Protein 3CI9 (pdb70)

Secondary structure (DSSP, 8-state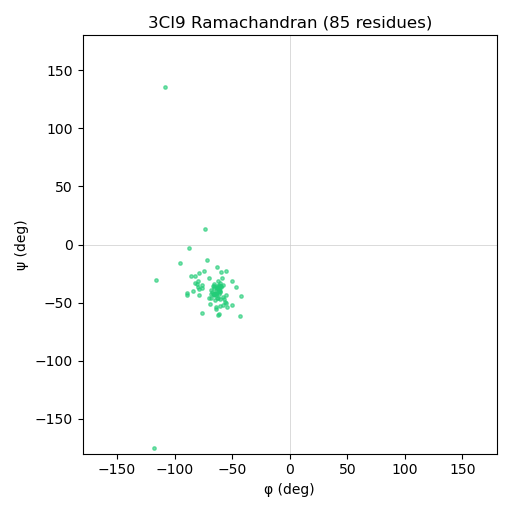):
---HHHHHHHHHHHHHHHHHHHHHHHHHHHHHHHHHHHHHHTT-/-HHHHHHHHHHHHHHHHHHHHHHHHHHHHHHHHHHHHHHHHHHH-

GO terms:
  GO:0019896 axonal transport of mitochondrion (P, IMP)
  GO:0005634 nucleus (C, TAS)
  GO:0003714 transcription corepressor activity (F, TAS)
  GO:0000122 negative regulation of transcription by RNA polymerase II (P, TAS)
  GO:0005654 nucleoplasm (C, TAS)
  GO:0042802 identical protein binding (F, IPI)
  GO:0005515 protein binding (F, IPI)
  GO:0016607 nuclear speck (C, IDA)

Structure (mmCIF, N/CA/C/O backbone):
data_3CI9
#
_entry.id   3CI9
#
_cell.length_a   35.226
_cell.length_b   35.226
_cell.length_c   233.266
_cell.angle_alpha   90.000
_cell.angle_beta   90.000
_cell.angle_gamma   120.000
#
_symmetry.space_group_name_H-M   'H 3'
#
loop_
_entity.id
_entity.type
_entity.pdbx_description
1 polymer 'Heat shock factor-binding protein 1'
2 water water
#
loop_
_atom_site.group_PDB
_atom_site.id
_atom_site.type_symbol
_atom_site.label_atom_id
_atom_site.label_alt_id
_atom_site.label_comp_id
_atom_site.label_asym_id
_atom_site.label_entity_id
_atom_site.label_seq_id
_atom_site.pdbx_PDB_ins_code
_atom_site.Cartn_x
_atom_site.Cartn_y
_atom_site.Cartn_z
_atom_site.occupancy
_atom_site.B_iso_or_equiv
_atom_site.auth_seq_id
_atom_site.auth_comp_id
_atom_site.auth_asym_id
_atom_site.auth_atom_id
_atom_site.pdbx_PDB_model_num
ATOM 1 N N . PRO A 1 1 ? -2.530 -10.242 -45.699 1.00 58.62 6 PRO A N 1
ATOM 2 C CA . PRO A 1 1 ? -2.068 -11.607 -45.431 1.00 59.02 6 PRO A CA 1
ATOM 3 C C . PRO A 1 1 ? -2.986 -12.335 -44.456 1.00 58.98 6 PRO A C 1
ATOM 4 O O . PRO A 1 1 ? -2.591 -13.345 -43.873 1.00 58.54 6 PRO A O 1
ATOM 8 N N . LYS A 1 2 ? -4.201 -11.823 -44.285 1.00 59.78 7 LYS A N 1
ATOM 9 C CA . LYS A 1 2 ? -5.048 -12.217 -43.165 1.00 59.16 7 LYS A CA 1
ATOM 10 C C . LYS A 1 2 ? -6.212 -13.084 -43.633 1.00 58.75 7 LYS A C 1
ATOM 11 O O . LYS A 1 2 ? -6.854 -12.787 -44.640 1.00 58.36 7 LYS A O 1
ATOM 17 N N . THR A 1 3 ? -6.478 -14.157 -42.895 1.00 58.63 8 THR A N 1
ATOM 18 C CA . THR A 1 3 ? -7.574 -15.055 -43.220 1.00 58.19 8 THR A CA 1
ATOM 19 C C . THR A 1 3 ? -8.557 -15.041 -42.059 1.00 58.25 8 THR A C 1
ATOM 20 O O . THR A 1 3 ? -8.394 -14.281 -41.099 1.00 56.21 8 THR A O 1
ATOM 24 N N . VAL A 1 4 ? -9.577 -15.883 -42.150 1.00 59.26 9 VAL A N 1
ATOM 25 C CA . VAL A 1 4 ? -10.582 -15.950 -41.109 1.00 60.87 9 VAL A CA 1
ATOM 26 C C . VAL A 1 4 ? -9.918 -16.222 -39.770 1.00 62.51 9 VAL A C 1
ATOM 27 O O . VAL A 1 4 ? -10.269 -15.604 -38.761 1.00 63.36 9 VAL A O 1
ATOM 31 N N . GLN A 1 5 ? -8.958 -17.146 -39.761 1.00 62.99 10 GLN A N 1
ATOM 32 C CA . GLN A 1 5 ? -8.246 -17.475 -38.533 1.00 62.50 10 GLN A CA 1
ATOM 33 C C . GLN A 1 5 ? -7.931 -16.163 -37.835 1.00 62.28 10 GLN A C 1
ATOM 34 O O . GLN A 1 5 ? -8.408 -15.910 -36.723 1.00 63.59 10 GLN A O 1
ATOM 40 N N . ASP A 1 6 ? -7.154 -15.318 -38.506 1.00 60.70 11 ASP A N 1
ATOM 41 C CA . ASP A 1 6 ? -6.792 -14.023 -37.945 1.00 58.95 11 ASP A CA 1
ATOM 42 C C . ASP A 1 6 ? -7.973 -13.350 -37.263 1.00 56.67 11 ASP A C 1
ATOM 43 O O . ASP A 1 6 ? -7.839 -12.815 -36.166 1.00 55.93 11 ASP A O 1
ATOM 48 N N . LEU A 1 7 ? -9.130 -13.389 -37.911 1.00 54.49 12 LEU A N 1
ATOM 49 C CA . LEU A 1 7 ? -10.315 -12.764 -37.354 1.00 52.79 12 LEU A CA 1
ATOM 50 C C . LEU A 1 7 ? -10.713 -13.380 -36.033 1.00 52.19 12 LEU A C 1
ATOM 51 O O . LEU A 1 7 ? -11.147 -12.679 -35.120 1.00 52.80 12 LEU A O 1
ATOM 56 N N . THR A 1 8 ? -10.560 -14.692 -35.925 1.00 51.28 13 THR A N 1
ATOM 57 C CA . THR A 1 8 ? -10.953 -15.371 -34.706 1.00 50.90 13 THR A CA 1
ATOM 58 C C . THR A 1 8 ? -9.901 -15.454 -33.611 1.00 49.74 13 THR A C 1
ATOM 59 O O . THR A 1 8 ? -10.176 -15.971 -32.532 1.00 50.33 13 THR A O 1
ATOM 63 N N . SER A 1 9 ? -8.706 -14.946 -33.893 1.00 48.49 14 SER A N 1
ATOM 64 C CA . SER A 1 9 ? -7.693 -14.753 -32.862 1.00 47.11 14 SER A CA 1
ATOM 65 C C . SER A 1 9 ? -7.729 -13.331 -32.313 1.00 46.49 14 SER A C 1
ATOM 66 O O . SER A 1 9 ? -7.172 -13.051 -31.251 1.00 46.08 14 SER A O 1
ATOM 69 N N . VAL A 1 10 ? -8.387 -12.437 -33.043 1.00 44.99 15 VAL A N 1
ATOM 70 C CA . VAL A 1 10 ? -8.738 -11.124 -32.513 1.00 43.64 15 VAL A CA 1
ATOM 71 C C . VAL A 1 10 ? -9.929 -11.212 -31.566 1.00 43.23 15 VAL A C 1
ATOM 72 O O . VAL A 1 10 ? -9.981 -10.516 -30.552 1.00 42.50 15 VAL A O 1
ATOM 76 N N . VAL A 1 11 ? -10.885 -12.072 -31.903 1.00 42.58 16 VAL A N 1
ATOM 77 C CA . VAL A 1 11 ? -12.134 -12.157 -31.161 1.00 41.96 16 VAL A CA 1
ATOM 78 C C . VAL A 1 11 ? -11.877 -12.955 -29.900 1.00 43.33 1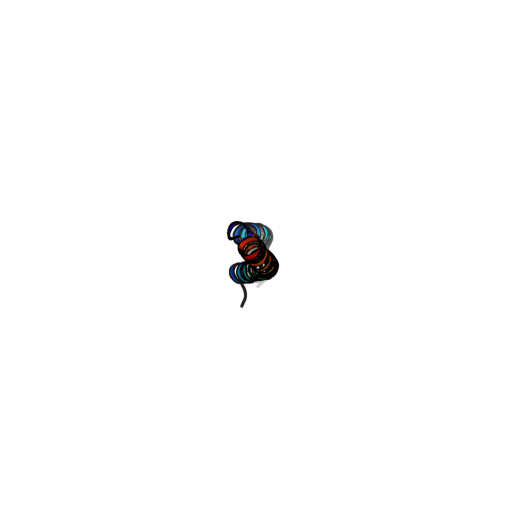6 VAL A C 1
ATOM 79 O O . VAL A 1 11 ? -12.578 -12.809 -28.899 1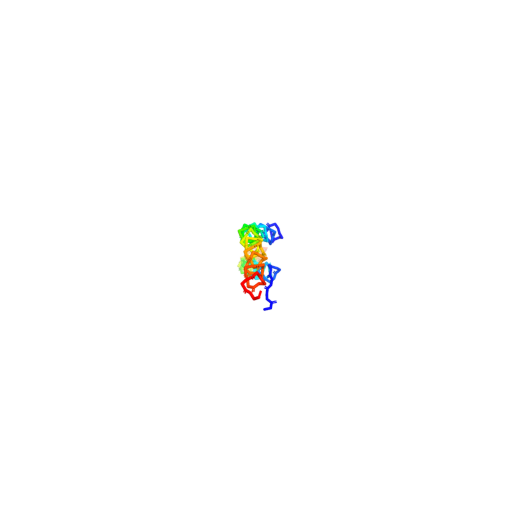.00 43.92 16 VAL A O 1
ATOM 83 N N . GLN A 1 12 ? -10.853 -13.798 -29.964 1.00 44.20 17 GLN A N 1
ATOM 84 C CA . GLN A 1 12 ? -10.472 -14.646 -28.844 1.00 45.30 17 GLN A CA 1
ATOM 85 C C . GLN A 1 12 ? -9.636 -13.854 -27.840 1.00 44.45 17 GLN A C 1
ATOM 86 O O . GLN A 1 12 ? -9.703 -14.083 -26.634 1.00 45.00 17 GLN A O 1
ATOM 92 N N . THR A 1 13 ? -8.843 -12.925 -28.357 1.00 42.99 18 THR A N 1
ATOM 93 C CA . THR A 1 13 ? -8.009 -12.074 -27.532 1.00 40.92 18 THR A CA 1
ATOM 94 C C . THR A 1 13 ? -8.936 -11.124 -26.799 1.00 40.71 18 THR A C 1
ATOM 95 O O . THR A 1 13 ? -8.816 -10.923 -25.591 1.00 40.86 18 THR A O 1
ATOM 99 N N . LEU A 1 14 ? -9.870 -10.549 -27.546 1.00 39.47 19 LEU A N 1
ATOM 100 C CA . LEU A 1 14 ? -10.824 -9.614 -26.978 1.00 39.74 19 LEU A CA 1
ATOM 101 C C . LEU A 1 14 ? -11.542 -10.229 -25.797 1.00 39.72 19 LEU A C 1
ATOM 102 O O . LEU A 1 14 ? -11.559 -9.653 -24.713 1.00 41.33 19 LEU A O 1
ATOM 107 N N . LEU A 1 15 ? -12.128 -11.403 -26.007 1.00 39.42 20 LEU A N 1
ATOM 108 C CA . LEU A 1 15 ? -12.865 -12.083 -24.954 1.00 39.54 20 LEU A CA 1
ATOM 109 C C . LEU A 1 15 ? -11.976 -12.471 -23.776 1.00 39.18 20 LEU A C 1
ATOM 110 O O . LEU A 1 15 ? -12.412 -12.417 -22.627 1.00 38.41 20 LEU A O 1
ATOM 115 N N . GLN A 1 16 ? -10.732 -12.851 -24.059 1.00 39.62 21 GLN A N 1
ATOM 116 C CA . GLN A 1 16 ? -9.779 -13.211 -23.011 1.00 39.11 21 GLN A CA 1
ATOM 117 C C . GLN A 1 16 ? -9.551 -11.996 -22.119 1.00 38.95 21 GLN A C 1
ATOM 118 O O . GLN A 1 16 ? -9.808 -12.038 -20.916 1.00 38.76 21 GLN A O 1
ATOM 124 N N . GLN A 1 17 ? -9.070 -10.912 -22.727 1.00 38.40 22 GLN A N 1
ATOM 125 C CA . GLN A 1 17 ? -8.780 -9.682 -22.001 1.00 37.02 22 GLN A CA 1
ATOM 126 C C . GLN A 1 17 ? -9.985 -9.188 -21.232 1.00 36.77 22 GLN A C 1
ATOM 127 O O . GLN A 1 17 ? -9.845 -8.450 -20.269 1.00 36.97 22 GLN A O 1
ATOM 133 N N . MET A 1 18 ? -11.171 -9.603 -21.665 1.00 38.34 23 MET A N 1
ATOM 134 C CA . MET A 1 18 ? -12.411 -9.200 -21.013 1.00 38.71 23 MET A CA 1
ATOM 135 C C . MET A 1 18 ? -12.740 -10.116 -19.839 1.00 36.89 23 MET A C 1
ATOM 136 O O . MET A 1 18 ? -13.413 -9.709 -18.892 1.00 34.96 23 MET A O 1
ATOM 141 N N . GLN A 1 19 ? -12.262 -11.355 -19.907 1.00 37.71 24 GLN A N 1
ATOM 142 C CA . GLN A 1 19 ? -12.409 -12.289 -18.799 1.00 38.92 24 GLN A CA 1
ATOM 143 C C . GLN A 1 19 ? -11.345 -11.916 -17.763 1.00 37.77 24 GLN A C 1
ATOM 144 O O . GLN A 1 19 ? -11.593 -11.965 -16.556 1.00 38.21 24 GLN A O 1
ATOM 150 N N . ASP A 1 20 ? -10.164 -11.540 -18.260 1.00 36.15 25 ASP A N 1
ATOM 151 C CA . ASP A 1 20 ? -9.046 -11.126 -17.414 1.00 35.12 25 ASP A CA 1
ATOM 152 C C . ASP A 1 20 ? -9.463 -9.940 -16.541 1.00 33.06 25 ASP A C 1
ATOM 153 O O . ASP A 1 20 ? -9.177 -9.903 -15.344 1.00 32.56 25 ASP A O 1
ATOM 158 N N . LYS A 1 21 ? -10.139 -8.976 -17.156 1.00 31.01 26 LYS A N 1
ATOM 159 C CA . LYS A 1 21 ? -10.612 -7.787 -16.467 1.00 31.08 26 LYS A CA 1
ATOM 160 C C . LYS A 1 21 ? -11.600 -8.098 -15.348 1.00 33.30 26 LYS A C 1
ATOM 161 O O . LYS A 1 21 ? -11.556 -7.466 -14.292 1.00 33.96 26 LYS A O 1
ATOM 167 N N . PHE A 1 22 ? -12.492 -9.059 -15.574 1.00 33.18 27 PHE A N 1
ATOM 168 C CA . PHE A 1 22 ? -13.494 -9.407 -14.571 1.00 34.37 27 PHE A CA 1
ATOM 169 C C . PHE A 1 22 ? -12.997 -10.361 -13.478 1.00 33.05 27 PHE A C 1
ATOM 170 O O . PHE A 1 22 ? -13.431 -10.275 -12.332 1.00 31.19 27 PHE A O 1
ATOM 178 N N . GLN A 1 23 ? -12.086 -11.268 -13.815 1.00 33.04 28 GLN A N 1
ATOM 179 C CA . GLN A 1 23 ? -11.556 -12.158 -12.786 1.00 33.90 28 GLN A CA 1
ATOM 180 C C . GLN A 1 23 ? -10.675 -11.310 -11.859 1.00 32.21 28 GLN A C 1
ATOM 181 O O . GLN A 1 23 ? -10.523 -11.601 -10.673 1.00 30.47 28 GLN A O 1
ATOM 187 N N . THR A 1 24 ? -10.096 -10.258 -12.425 1.00 31.53 29 THR A N 1
ATOM 188 C CA . THR A 1 24 ? -9.253 -9.337 -11.677 1.00 31.56 29 THR A CA 1
ATOM 189 C C . THR A 1 24 ? -10.116 -8.631 -10.630 1.00 29.75 29 THR A C 1
ATOM 190 O O . THR A 1 24 ? -9.745 -8.539 -9.460 1.00 28.29 29 THR A O 1
ATOM 194 N N . ILE A 1 25 ? -11.271 -8.133 -11.058 1.00 27.31 30 ILE A N 1
ATOM 195 C CA . ILE A 1 25 ? -12.174 -7.472 -10.135 1.00 26.64 30 ILE A CA 1
ATOM 196 C C . ILE A 1 25 ? -12.662 -8.471 -9.077 1.00 25.43 30 ILE A C 1
ATOM 197 O O . ILE A 1 25 ? -12.826 -8.109 -7.915 1.00 26.13 30 ILE A O 1
ATOM 202 N N . SER A 1 26 ? -12.899 -9.722 -9.473 1.00 24.80 31 SER A N 1
ATOM 203 C CA . SER A 1 26 ? -13.357 -10.742 -8.528 1.00 24.25 31 SER A CA 1
ATOM 204 C C . SER A 1 26 ? -12.272 -11.055 -7.517 1.00 23.62 31 SER A C 1
ATOM 205 O O . SER A 1 26 ? -12.547 -11.324 -6.350 1.00 22.53 31 SER A O 1
ATOM 208 N N . ASP A 1 27 ? -11.032 -11.032 -7.983 1.00 24.55 32 ASP A N 1
ATOM 209 C CA . ASP A 1 27 ? -9.893 -11.305 -7.125 1.00 25.82 32 ASP 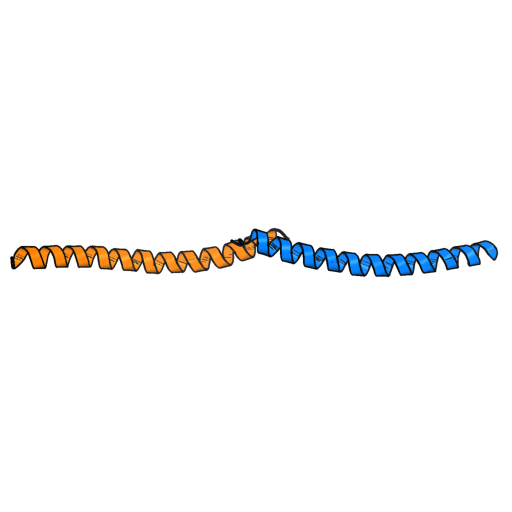A CA 1
ATOM 210 C C . ASP A 1 27 ? -9.748 -10.241 -6.037 1.00 25.15 32 ASP A C 1
ATOM 211 O O . ASP A 1 27 ? -9.478 -10.566 -4.879 1.00 25.02 32 ASP A O 1
ATOM 216 N N . GLN A 1 28 ? -9.930 -8.975 -6.410 1.00 24.61 33 GLN A N 1
ATOM 217 C CA . GLN A 1 28 ? -9.820 -7.874 -5.451 1.00 23.91 33 GLN A CA 1
ATOM 218 C C . GLN A 1 28 ? -10.937 -7.994 -4.421 1.00 24.10 33 GLN A C 1
ATOM 219 O O . GLN A 1 28 ? -10.756 -7.649 -3.255 1.00 23.33 33 GLN A O 1
ATOM 225 N N . ILE A 1 29 ? -12.095 -8.483 -4.870 1.00 24.38 34 ILE A N 1
ATOM 226 C CA . ILE A 1 29 ? -13.256 -8.670 -3.998 1.00 23.82 34 ILE A CA 1
ATOM 227 C C . ILE A 1 29 ? -12.933 -9.795 -3.027 1.00 23.20 34 ILE A C 1
ATOM 228 O O . ILE A 1 29 ? -13.159 -9.677 -1.821 1.00 22.23 34 ILE A O 1
ATOM 233 N N . ILE A 1 30 ? -12.385 -10.881 -3.564 1.00 24.17 35 ILE A N 1
ATOM 234 C CA . ILE A 1 30 ? -12.010 -12.032 -2.747 1.00 24.06 35 ILE A CA 1
ATOM 235 C C . ILE A 1 30 ? -10.957 -11.603 -1.739 1.00 23.02 35 ILE A C 1
ATOM 236 O O . ILE A 1 30 ? -10.932 -12.087 -0.610 1.00 23.30 35 ILE A O 1
ATOM 241 N N . GLY A 1 31 ? -10.092 -10.682 -2.154 1.00 24.02 36 GLY A N 1
ATOM 242 C CA . GLY A 1 31 ? -9.070 -10.190 -1.258 1.00 21.25 36 GLY A CA 1
ATOM 243 C C . GLY A 1 31 ? -9.721 -9.517 -0.074 1.00 23.09 36 GLY A C 1
ATOM 244 O O . GLY A 1 31 ? -9.338 -9.760 1.069 1.00 23.49 36 GLY A O 1
ATOM 245 N N . ARG A 1 32 ? -10.717 -8.678 -0.349 1.00 24.78 37 ARG A N 1
ATOM 246 C CA . ARG A 1 32 ? -11.441 -7.959 0.701 1.00 27.55 37 ARG A CA 1
ATOM 247 C C . ARG A 1 32 ? -12.151 -8.904 1.664 1.00 26.61 37 ARG A C 1
ATOM 248 O O . ARG A 1 32 ? -12.185 -8.665 2.872 1.00 25.64 37 ARG A O 1
ATOM 256 N N . ILE A 1 33 ? -12.726 -9.973 1.127 1.00 26.45 38 ILE A N 1
ATOM 257 C CA . ILE A 1 33 ? -13.421 -10.942 1.960 1.00 27.85 38 ILE A CA 1
ATOM 258 C C . ILE A 1 33 ? -12.425 -11.639 2.881 1.00 29.06 38 ILE A C 1
ATOM 259 O O . ILE A 1 33 ? -12.727 -11.916 4.041 1.00 29.01 38 ILE A O 1
ATOM 264 N N . ASP A 1 34 ? -11.227 -11.909 2.366 1.00 31.23 39 ASP A N 1
ATOM 265 C CA . ASP A 1 34 ? -10.204 -12.571 3.163 1.00 32.39 39 ASP A CA 1
ATOM 266 C C . ASP A 1 34 ? -9.796 -11.757 4.392 1.00 34.63 39 ASP A C 1
ATOM 267 O O . ASP A 1 34 ? -9.625 -12.314 5.479 1.00 33.17 39 ASP A O 1
ATOM 272 N N . ASP A 1 35 ? -9.639 -10.443 4.225 1.00 36.10 40 ASP A N 1
ATOM 273 C CA . ASP A 1 35 ? -9.263 -9.593 5.351 1.00 38.17 40 ASP A CA 1
ATOM 274 C C . ASP A 1 35 ? -10.389 -9.589 6.377 1.00 38.79 40 ASP A C 1
ATOM 275 O O . ASP A 1 35 ? -10.141 -9.674 7.578 1.00 37.64 40 ASP A O 1
ATOM 280 N N . MET A 1 36 ? -11.626 -9.489 5.893 1.00 38.92 41 MET A N 1
ATOM 281 C CA . MET A 1 36 ? -12.795 -9.493 6.764 1.00 38.28 41 MET A CA 1
ATOM 282 C C . MET A 1 36 ? -12.914 -10.799 7.523 1.00 37.43 41 MET A C 1
ATOM 283 O O . MET A 1 36 ? -13.412 -10.822 8.638 1.00 37.85 41 MET A O 1
ATOM 288 N N . SER A 1 37 ? -12.463 -11.886 6.909 1.00 38.78 42 SER A N 1
ATOM 289 C CA . SER A 1 37 ? -12.530 -13.201 7.541 1.00 40.05 42 SER A CA 1
ATOM 290 C C . SER A 1 37 ? -11.480 -13.340 8.639 1.00 40.60 42 SER A C 1
ATOM 291 O O . SER A 1 37 ? -11.636 -14.157 9.546 1.00 40.53 42 SER A O 1
ATOM 294 N N . SER A 1 38 ? -10.416 -12.540 8.550 1.00 41.44 43 SER A N 1
ATOM 295 C CA . SER A 1 38 ? -9.335 -12.545 9.546 1.00 42.28 43 SER A CA 1
ATOM 296 C C . SER A 1 38 ? -9.794 -11.748 10.772 1.00 41.77 43 SER A C 1
ATOM 297 O O . SER A 1 38 ? -9.572 -12.161 11.914 1.00 42.66 43 SER A O 1
ATOM 300 N N . ARG A 1 39 ? -10.427 -10.603 10.527 1.00 40.23 44 ARG A N 1
ATOM 301 C CA . ARG A 1 39 ? -10.963 -9.775 11.602 1.00 39.70 44 ARG A CA 1
ATOM 302 C C . ARG A 1 39 ? -12.007 -10.622 12.347 1.00 39.20 44 ARG A C 1
ATOM 303 O O . ARG A 1 39 ? -12.006 -10.687 13.573 1.00 38.03 44 ARG A O 1
ATOM 311 N N . ILE A 1 40 ? -12.893 -11.278 11.596 1.00 40.66 45 ILE A N 1
ATOM 312 C CA . ILE A 1 40 ? -13.921 -12.133 12.200 1.00 40.33 45 ILE A CA 1
ATOM 313 C C . ILE A 1 40 ? -13.213 -13.231 12.974 1.00 41.01 45 ILE A C 1
ATOM 314 O O . ILE A 1 40 ? -13.686 -13.660 14.021 1.00 41.68 45 ILE A O 1
ATOM 319 N N . ASP A 1 41 ? -12.086 -13.692 12.437 1.00 41.15 46 ASP A N 1
ATOM 320 C CA . ASP A 1 41 ? -11.306 -14.735 13.082 1.00 42.34 46 ASP A CA 1
ATOM 321 C C . ASP A 1 41 ? -10.869 -14.212 14.433 1.00 45.01 46 ASP A C 1
ATOM 322 O O . ASP A 1 41 ? -11.094 -14.843 15.467 1.00 44.79 46 ASP A O 1
ATOM 327 N N . ASP A 1 42 ? -10.245 -13.041 14.406 1.00 47.56 47 ASP A N 1
ATOM 328 C CA . ASP A 1 42 ? -9.747 -12.405 15.613 1.00 50.20 47 ASP A CA 1
ATOM 329 C C . ASP A 1 42 ? -10.837 -11.799 16.505 1.00 51.28 47 ASP A C 1
ATOM 330 O O . ASP A 1 42 ? -10.534 -11.027 17.420 1.00 52.85 47 ASP A O 1
ATOM 335 N N . LEU A 1 43 ? -12.097 -12.144 16.232 1.00 51.94 48 LEU A N 1
ATOM 336 C CA . LEU A 1 43 ? -13.233 -11.673 17.032 1.00 52.23 48 LEU A CA 1
ATOM 337 C C . LEU A 1 43 ? -13.908 -12.855 17.716 1.00 53.10 48 LEU A C 1
ATOM 338 O O . LEU A 1 43 ? -14.469 -12.715 18.804 1.00 53.59 48 LEU A O 1
ATOM 343 N N . GLU A 1 44 ? -13.844 -14.015 17.065 1.00 54.09 49 GLU A N 1
ATOM 344 C CA . GLU A 1 44 ? -14.443 -15.244 17.582 1.00 55.33 49 GLU A CA 1
ATOM 345 C C . GLU A 1 44 ? -13.527 -15.945 18.583 1.00 56.10 49 GLU A C 1
ATOM 346 O O . GLU A 1 44 ? -12.352 -15.530 18.734 1.00 55.55 49 GLU A O 1
ATOM 352 N N . VAL B 1 4 ? -16.777 -19.812 -30.959 1.00 56.57 9 VAL B N 1
ATOM 353 C CA . VAL B 1 4 ? -15.379 -19.396 -30.975 1.00 57.67 9 VAL B CA 1
ATOM 354 C C . VAL B 1 4 ? -14.721 -19.723 -32.311 1.00 58.03 9 VAL B C 1
ATOM 355 O O . VAL B 1 4 ? -14.357 -18.826 -33.071 1.00 57.25 9 VAL B O 1
ATOM 359 N N . GLN B 1 5 ? -14.572 -21.014 -32.591 1.00 58.01 10 GLN B N 1
ATOM 360 C CA . GLN B 1 5 ? -14.285 -21.477 -33.943 1.00 57.69 10 GLN B CA 1
ATOM 361 C C . GLN B 1 5 ? -15.550 -21.508 -34.795 1.00 57.41 10 GLN B C 1
ATOM 362 O O . GLN B 1 5 ? -15.500 -21.296 -36.006 1.00 57.57 10 GLN B O 1
ATOM 368 N N . ASP B 1 6 ? -16.683 -21.774 -34.153 1.00 57.15 11 ASP B N 1
ATOM 369 C CA . ASP B 1 6 ? -17.977 -21.706 -34.822 1.00 56.90 11 ASP B CA 1
ATOM 370 C C . ASP B 1 6 ? -18.240 -20.307 -35.371 1.00 54.94 11 ASP B C 1
ATOM 371 O O . ASP B 1 6 ? -19.020 -20.135 -36.308 1.00 54.68 11 ASP B O 1
ATOM 376 N N . LEU B 1 7 ? -17.585 -19.313 -34.782 1.00 53.27 12 LEU B N 1
ATOM 377 C CA . LEU B 1 7 ? -17.490 -17.991 -35.391 1.00 52.24 12 LEU B CA 1
ATOM 378 C C . LEU B 1 7 ? -16.717 -18.043 -36.704 1.00 52.40 12 LEU B C 1
ATOM 379 O O . LEU B 1 7 ? -17.218 -17.624 -37.748 1.00 52.36 12 LEU B O 1
ATOM 384 N N . THR B 1 8 ? -15.494 -18.559 -36.645 1.00 53.58 13 THR B N 1
ATOM 385 C CA . THR B 1 8 ? -14.585 -18.512 -37.788 1.00 55.27 13 THR B CA 1
ATOM 386 C C . THR B 1 8 ? -15.151 -19.198 -39.014 1.00 54.85 13 THR B C 1
ATOM 387 O O . THR B 1 8 ? -14.815 -18.839 -40.142 1.00 55.75 13 THR B O 1
ATOM 391 N N . SER B 1 9 ? -16.003 -20.192 -38.797 1.00 54.01 14 SER B N 1
ATOM 392 C CA . SER B 1 9 ? -16.595 -20.907 -39.914 1.00 53.16 14 SER B CA 1
ATOM 393 C C . SER B 1 9 ? -17.821 -20.168 -40.443 1.00 52.50 14 SER B C 1
ATOM 394 O O . SER B 1 9 ? -18.015 -20.086 -41.649 1.00 52.76 14 SER B O 1
ATOM 397 N N . VAL B 1 10 ? -18.638 -19.620 -39.546 1.00 51.18 15 VAL B N 1
ATOM 398 C CA . VAL B 1 10 ? -19.828 -18.884 -39.964 1.00 50.62 15 VAL B CA 1
ATOM 399 C C . VAL B 1 10 ? -19.441 -17.651 -40.777 1.00 50.84 15 VAL B C 1
ATOM 400 O O . VAL B 1 10 ? -20.261 -17.088 -41.505 1.00 52.51 15 VAL B O 1
ATOM 404 N N . VAL B 1 11 ? -18.191 -17.224 -40.644 1.00 49.84 16 VAL B N 1
ATOM 405 C CA . VAL B 1 11 ? -17.697 -16.076 -41.397 1.00 48.53 16 VAL B CA 1
ATOM 406 C C . VAL B 1 11 ? -17.144 -16.638 -42.698 1.00 48.44 16 VAL B C 1
ATOM 407 O O . VAL B 1 11 ? -17.348 -16.092 -43.785 1.00 48.51 16 VAL B O 1
ATOM 411 N N . GLN B 1 12 ? -16.448 -17.757 -42.551 1.00 47.80 17 GLN B N 1
ATOM 412 C CA . GLN B 1 12 ? -15.828 -18.474 -43.648 1.00 47.73 17 GLN B CA 1
ATOM 413 C C . GLN B 1 12 ? -16.880 -18.903 -44.678 1.00 47.86 17 GLN B C 1
ATOM 414 O O . GLN B 1 12 ? -16.619 -18.914 -45.879 1.00 48.63 17 GLN B O 1
ATOM 420 N N . THR B 1 13 ? -18.066 -19.254 -44.190 1.00 47.42 18 THR B N 1
ATOM 421 C CA . THR B 1 13 ? -19.178 -19.686 -45.038 1.00 46.45 18 THR B CA 1
ATOM 422 C C . THR B 1 13 ? -19.827 -18.476 -45.722 1.00 45.50 18 THR B C 1
ATOM 423 O O . THR B 1 13 ? -19.871 -18.399 -46.946 1.00 45.96 18 THR B O 1
ATOM 427 N N . LEU B 1 14 ? -20.324 -17.532 -44.931 1.00 44.11 19 LEU B N 1
ATOM 428 C CA . LEU B 1 14 ? -20.960 -16.347 -45.489 1.00 42.87 19 LEU B CA 1
ATOM 429 C C . LEU B 1 14 ? -20.107 -15.747 -46.600 1.00 42.66 19 LEU B C 1
ATOM 430 O O . LEU B 1 14 ? -20.629 -15.247 -47.595 1.00 41.91 19 LEU B O 1
ATOM 435 N N . LEU B 1 15 ? -18.793 -15.791 -46.427 1.00 42.44 20 LEU B N 1
ATOM 436 C CA . LEU B 1 15 ? -17.907 -15.228 -47.430 1.00 43.38 20 LEU B CA 1
ATOM 437 C C . LEU B 1 15 ? -17.713 -16.163 -48.620 1.00 45.38 20 LEU B C 1
ATOM 438 O O . LEU B 1 15 ? -17.636 -15.712 -49.768 1.00 43.16 20 LEU B O 1
ATOM 443 N N . GLN B 1 16 ? -17.654 -17.465 -48.347 1.00 48.00 21 GLN B N 1
ATOM 444 C CA . GLN B 1 16 ? -17.470 -18.462 -49.402 1.00 50.24 21 GLN B CA 1
ATOM 445 C C . GLN B 1 16 ? -18.690 -18.647 -50.288 1.00 49.90 21 GLN B C 1
ATOM 446 O O . GLN B 1 16 ? -18.608 -19.262 -51.347 1.00 49.80 21 GLN B O 1
ATOM 452 N N . GLN B 1 17 ? -19.824 -18.118 -49.848 1.00 49.83 22 GLN B N 1
ATOM 453 C CA . GLN B 1 17 ? -21.049 -18.218 -50.621 1.00 49.80 22 GLN B CA 1
ATOM 454 C C . GLN B 1 17 ? -21.078 -17.006 -51.529 1.00 49.66 22 GLN B C 1
ATOM 455 O O . GLN B 1 17 ? -21.396 -17.117 -52.710 1.00 49.90 22 GLN B O 1
ATOM 461 N N . MET B 1 18 ? -20.727 -15.851 -50.968 1.00 49.94 23 MET B N 1
ATOM 462 C CA . MET B 1 18 ? -20.701 -14.600 -51.718 1.00 50.12 23 MET B CA 1
ATOM 463 C C . MET B 1 18 ? -19.708 -14.685 -52.884 1.00 49.80 23 MET B C 1
ATOM 464 O O . MET B 1 18 ? -19.928 -14.087 -53.937 1.00 49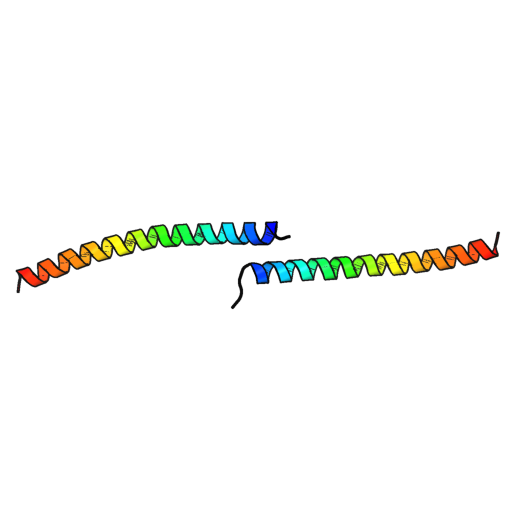.53 23 MET B O 1
ATOM 469 N N . GLN B 1 19 ? -18.622 -15.433 -52.710 1.00 48.46 24 GLN B N 1
ATOM 470 C CA . GLN B 1 19 ? -17.655 -15.556 -53.783 1.00 47.44 24 GLN B CA 1
ATOM 471 C C . GLN B 1 19 ? -18.062 -16.606 -54.811 1.00 46.09 24 GLN B C 1
ATOM 472 O O . GLN B 1 19 ? -17.663 -16.520 -55.967 1.00 45.30 24 GLN B O 1
ATOM 478 N N . ASP B 1 20 ? -18.839 -17.602 -54.391 1.00 45.69 25 ASP B N 1
ATOM 479 C CA . ASP B 1 20 ? -19.303 -18.647 -55.308 1.00 46.59 25 ASP B CA 1
ATOM 480 C C . AS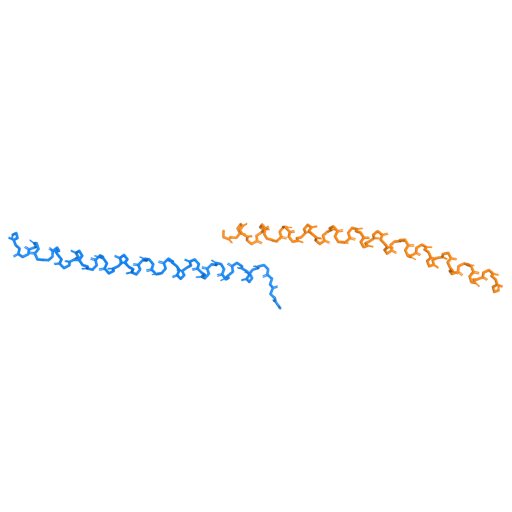P B 1 20 ? -20.292 -18.038 -56.291 1.00 45.93 25 ASP B C 1
ATOM 481 O O . ASP B 1 20 ? -20.313 -18.384 -57.478 1.00 44.65 25 ASP B O 1
ATOM 486 N N . LYS B 1 21 ? -21.121 -17.139 -55.771 1.00 45.09 26 LYS B N 1
ATOM 487 C CA . LYS B 1 21 ? -22.110 -16.437 -56.573 1.00 45.45 26 LYS B CA 1
ATOM 488 C C . LYS B 1 21 ? -21.332 -15.603 -57.593 1.00 44.48 26 LYS B C 1
ATOM 489 O O . LYS B 1 21 ? -21.693 -15.523 -58.765 1.00 44.04 26 LYS B O 1
ATOM 495 N N . PHE B 1 22 ? -20.256 -14.988 -57.124 1.00 44.49 27 PHE B N 1
ATOM 496 C CA . PHE B 1 22 ? -19.376 -14.182 -57.957 1.00 45.52 27 PHE B CA 1
ATOM 497 C C . PHE B 1 22 ? -18.833 -15.044 -59.105 1.00 45.47 27 PHE B C 1
ATOM 498 O O . PHE B 1 22 ? -18.918 -14.670 -60.281 1.00 43.66 27 PHE B O 1
ATOM 506 N N . GLN B 1 23 ? -18.270 -16.196 -58.744 1.00 45.30 28 GLN B N 1
ATOM 507 C CA . GLN B 1 23 ? -17.707 -17.131 -59.711 1.00 45.09 28 GLN B CA 1
ATOM 508 C C . GLN B 1 23 ? -18.753 -17.552 -60.725 1.00 44.41 28 GLN B C 1
ATOM 509 O O . GLN B 1 23 ? -18.499 -17.562 -61.928 1.00 43.46 28 GLN B O 1
ATOM 515 N N . THR B 1 24 ? -19.927 -17.910 -60.215 1.00 44.40 29 THR B N 1
ATOM 516 C CA . THR B 1 24 ? -21.051 -18.339 -61.040 1.00 43.69 29 THR B CA 1
ATOM 517 C C . THR B 1 24 ? -21.345 -17.374 -62.191 1.00 42.51 29 THR B C 1
ATOM 518 O O . THR B 1 24 ? -21.442 -17.787 -63.349 1.00 40.88 29 THR B O 1
ATOM 522 N N . ILE B 1 25 ? -21.493 -16.093 -61.868 1.00 41.40 30 ILE B N 1
ATOM 523 C CA . ILE B 1 25 ? -21.767 -15.092 -62.888 1.00 41.32 30 ILE B CA 1
ATOM 524 C C . ILE B 1 25 ? -20.546 -14.942 -63.790 1.00 40.25 30 ILE B C 1
ATOM 525 O O . ILE B 1 25 ? -20.673 -14.834 -65.004 1.00 39.69 30 ILE B O 1
ATOM 530 N N . SER B 1 26 ? -19.363 -14.949 -63.193 1.00 38.58 31 SER B N 1
ATOM 531 C CA . SER B 1 26 ? -18.139 -14.805 -63.960 1.00 39.65 31 SER B CA 1
ATOM 532 C C . SER B 1 26 ? -17.970 -15.949 -64.948 1.00 40.38 31 SER B C 1
ATOM 533 O O . SER B 1 26 ? -17.910 -15.723 -66.156 1.00 40.16 31 SER B O 1
ATOM 536 N N . ASP B 1 27 ? -17.885 -17.175 -64.434 1.00 39.97 32 ASP B N 1
ATOM 537 C CA . ASP B 1 27 ? -17.724 -18.354 -65.279 1.00 40.01 32 ASP B CA 1
ATOM 538 C C . ASP B 1 27 ? -18.771 -18.354 -66.388 1.00 39.15 32 ASP B C 1
ATOM 539 O O . ASP B 1 27 ? -18.539 -18.829 -67.499 1.00 37.90 32 ASP B O 1
ATOM 544 N N . GLN B 1 28 ? -19.927 -17.798 -66.068 1.00 38.54 33 GLN B N 1
ATOM 545 C CA . GLN B 1 28 ? -21.032 -17.721 -66.996 1.00 37.39 33 GLN B CA 1
ATOM 546 C C . GLN B 1 28 ? -20.670 -16.758 -68.121 1.00 36.44 33 GLN B C 1
ATOM 547 O O . GLN B 1 28 ? -20.931 -17.018 -69.294 1.00 36.26 33 GLN B O 1
ATOM 553 N N . ILE B 1 29 ? -20.065 -15.642 -67.731 1.00 35.18 34 ILE B N 1
ATOM 554 C CA . ILE B 1 29 ? -19.644 -14.581 -68.638 1.00 32.23 34 ILE B CA 1
ATOM 555 C C . ILE B 1 29 ? -18.484 -14.998 -69.534 1.00 31.60 34 ILE B C 1
ATOM 556 O O . ILE B 1 29 ? -18.539 -14.828 -70.750 1.00 31.61 34 ILE B O 1
ATOM 561 N N . ILE B 1 30 ? -17.431 -15.534 -68.926 1.00 31.08 35 ILE B N 1
ATOM 562 C CA . ILE B 1 30 ? -16.249 -15.972 -69.664 1.00 31.17 35 ILE B CA 1
ATOM 563 C C . ILE B 1 30 ? -16.619 -17.012 -70.723 1.00 30.82 35 ILE B C 1
ATOM 564 O O . ILE B 1 30 ? -16.025 -17.056 -71.803 1.00 30.12 35 ILE B O 1
ATOM 569 N N . GLY B 1 31 ? -17.604 -17.847 -70.405 1.00 30.14 36 GLY B N 1
ATOM 570 C CA . GLY B 1 31 ? -18.045 -18.855 -71.346 1.00 28.66 36 GLY B CA 1
ATOM 571 C C . GLY B 1 31 ? -18.638 -18.184 -72.566 1.00 28.32 36 GLY B C 1
ATOM 572 O O . GLY B 1 31 ? -18.385 -18.609 -73.684 1.00 28.36 36 GLY B O 1
ATOM 573 N N . ARG B 1 32 ? -19.423 -17.129 -72.353 1.00 28.43 37 ARG B N 1
ATOM 574 C CA . ARG B 1 32 ? -20.052 -16.394 -73.454 1.00 27.99 37 ARG B CA 1
ATOM 575 C C . ARG B 1 32 ? -19.009 -15.695 -74.329 1.00 27.69 37 ARG B C 1
ATOM 576 O O . ARG B 1 32 ? -19.096 -15.721 -75.554 1.00 26.28 37 ARG B O 1
ATOM 584 N N . ILE B 1 33 ? -18.023 -15.078 -73.688 1.00 26.52 38 ILE B N 1
ATOM 585 C CA . ILE B 1 33 ? -16.946 -14.394 -74.393 1.00 24.91 38 ILE B CA 1
ATOM 586 C C . ILE B 1 33 ? -16.150 -15.410 -75.193 1.00 24.71 38 ILE B C 1
ATOM 587 O O . ILE B 1 33 ? -15.737 -15.158 -76.317 1.00 23.23 38 ILE B O 1
ATOM 592 N N . ASP B 1 34 ? -15.932 -16.577 -74.605 1.00 27.40 39 ASP B N 1
ATOM 593 C CA . ASP B 1 34 ? -15.178 -17.605 -75.298 1.00 28.81 39 ASP B CA 1
ATOM 594 C C . ASP B 1 34 ? -15.886 -18.048 -76.564 1.00 29.15 39 ASP B C 1
ATOM 595 O O . ASP B 1 34 ? -15.240 -18.336 -77.566 1.00 28.23 39 ASP B O 1
ATOM 600 N N . ASP B 1 35 ? -17.214 -18.100 -76.530 1.00 29.33 40 ASP B N 1
ATOM 601 C CA . ASP B 1 35 ? -17.949 -18.514 -77.715 1.00 30.09 40 ASP B CA 1
ATOM 602 C C . ASP B 1 35 ? -17.977 -17.382 -78.733 1.00 29.21 40 ASP B C 1
ATOM 603 O O . ASP B 1 35 ? -17.945 -17.628 -79.943 1.00 28.64 40 ASP B O 1
ATOM 608 N N . MET B 1 36 ? -18.041 -16.145 -78.234 1.00 28.40 41 MET B N 1
ATOM 609 C CA . MET B 1 36 ? -18.041 -14.955 -79.089 1.00 28.28 41 MET B CA 1
ATOM 610 C C . MET B 1 36 ? -16.693 -14.833 -79.803 1.00 28.08 41 MET B C 1
ATOM 611 O O . MET B 1 36 ? -16.632 -14.523 -80.991 1.00 27.57 41 MET B O 1
ATOM 616 N N . SER B 1 37 ? -15.607 -15.069 -79.075 1.00 27.33 42 SER B N 1
ATOM 617 C CA . SER B 1 37 ? -14.287 -14.992 -79.685 1.00 27.29 42 SER B CA 1
ATOM 618 C C . SER B 1 37 ? -14.217 -16.016 -80.806 1.00 26.61 42 SER B C 1
ATOM 619 O O . SER B 1 37 ? -13.657 -15.751 -81.872 1.00 26.57 42 SER B O 1
ATOM 622 N N . SER B 1 38 ? -14.800 -17.184 -80.557 1.00 25.62 43 SER B N 1
ATOM 623 C CA . SER B 1 38 ? -14.818 -18.259 -81.534 1.00 26.66 43 SER B CA 1
ATOM 624 C C . SER B 1 38 ? -15.446 -17.773 -82.834 1.00 26.96 43 SER B C 1
ATOM 625 O O . SER B 1 38 ? -14.889 -17.960 -83.917 1.00 25.94 43 SER B O 1
ATOM 628 N N . ARG B 1 39 ? -16.613 -17.151 -82.715 1.00 25.45 44 ARG B N 1
ATOM 629 C CA . ARG B 1 39 ? -17.329 -16.631 -83.872 1.00 23.37 44 ARG B CA 1
ATOM 630 C C . ARG B 1 39 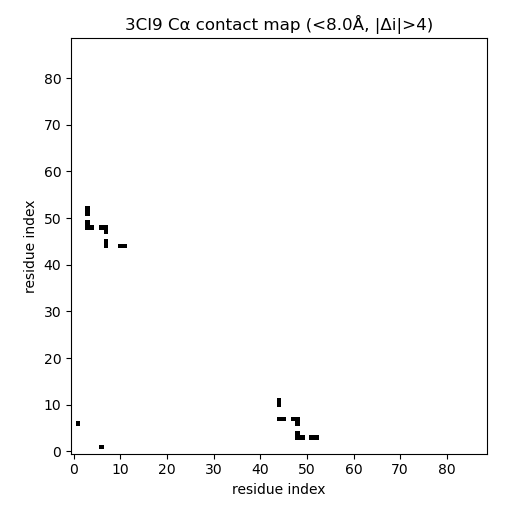? -16.533 -15.521 -84.559 1.00 22.85 44 ARG B C 1
ATOM 631 O O . ARG B 1 39 ? -16.441 -15.480 -85.786 1.00 24.49 44 ARG B O 1
ATOM 639 N N . ILE B 1 40 ? -15.955 -14.615 -83.779 1.00 21.87 45 ILE B N 1
ATOM 640 C CA . ILE B 1 40 ? -15.174 -13.539 -84.372 1.00 22.61 45 ILE B CA 1
ATOM 641 C C . ILE B 1 40 ? -14.004 -14.116 -85.173 1.00 22.22 45 ILE B C 1
ATOM 642 O O . ILE B 1 40 ? -13.688 -13.632 -86.262 1.00 22.24 45 ILE B O 1
ATOM 647 N N . ASP B 1 41 ? -13.358 -15.145 -84.628 1.00 22.90 46 ASP B N 1
ATOM 648 C CA . ASP B 1 41 ? -12.244 -15.775 -85.325 1.00 24.22 46 ASP B CA 1
ATOM 649 C C . ASP B 1 41 ? -12.707 -16.212 -86.716 1.00 24.54 46 ASP B C 1
ATOM 650 O O . ASP B 1 41 ? -12.069 -15.915 -87.725 1.00 24.49 46 ASP B O 1
ATOM 655 N N . ASP B 1 42 ? -13.830 -16.919 -86.759 1.00 26.27 47 ASP B N 1
ATOM 656 C CA . ASP B 1 42 ? -14.375 -17.418 -88.012 1.00 28.21 47 ASP B CA 1
ATOM 657 C C . ASP B 1 42 ? -14.778 -16.305 -88.975 1.00 28.28 47 ASP B C 1
ATOM 658 O O . ASP B 1 42 ? -14.611 -16.438 -90.190 1.00 27.99 47 ASP B O 1
ATOM 663 N N . LEU B 1 43 ? -15.324 -15.220 -88.434 1.00 27.56 48 LEU B N 1
ATOM 664 C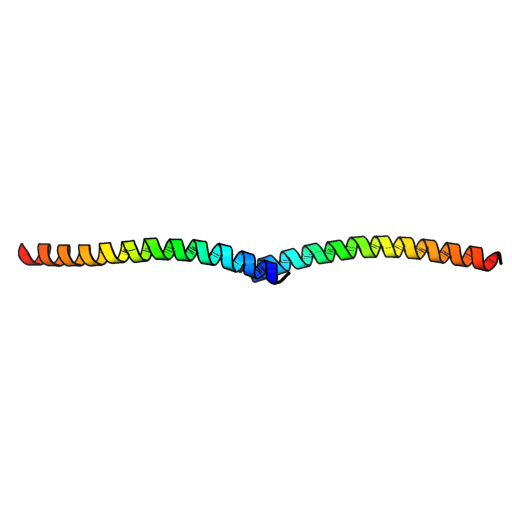 CA . LEU B 1 43 ? -15.718 -14.087 -89.260 1.00 27.11 48 LEU B CA 1
ATOM 665 C C . LEU B 1 43 ? -14.477 -13.492 -89.921 1.00 27.67 48 LEU B C 1
ATOM 666 O O . LEU B 1 43 ? -14.479 -13.220 -91.118 1.00 27.30 48 LEU B O 1
ATOM 671 N N . GLU B 1 44 ? -13.416 -13.298 -89.141 1.00 27.40 49 GLU B N 1
ATOM 672 C CA . GLU B 1 44 ? -12.184 -12.727 -89.676 1.00 28.79 49 GLU B CA 1
ATOM 673 C C . GLU B 1 44 ? -11.560 -13.668 -90.682 1.00 29.72 49 GLU B C 1
ATOM 674 O O . GLU B 1 44 ? -10.969 -13.227 -91.664 1.00 27.54 49 GLU B O 1
ATOM 680 N N . LYS B 1 45 ? -11.687 -14.969 -90.422 1.00 31.48 50 LYS B N 1
ATOM 681 C CA . LYS B 1 45 ? -11.141 -15.985 -91.314 1.00 32.65 50 LYS B CA 1
ATOM 682 C C . LYS B 1 45 ? -11.868 -15.994 -92.648 1.00 33.70 50 LYS B C 1
ATOM 683 O O . LYS B 1 45 ? -11.246 -16.095 -93.704 1.00 31.98 50 LYS B O 1
ATOM 689 N N . ASN B 1 46 ? -13.189 -15.888 -92.591 1.00 35.08 51 ASN B N 1
ATOM 690 C CA . ASN B 1 46 ? -14.000 -15.878 -93.790 1.00 38.07 51 ASN B CA 1
ATOM 691 C C . ASN B 1 46 ? -13.761 -14.682 -94.711 1.00 39.68 51 ASN B C 1
ATOM 692 O O . ASN B 1 46 ? -13.492 -14.864 -95.901 1.00 39.94 51 ASN B O 1
ATOM 697 N N . ILE B 1 47 ? -13.864 -13.464 -94.193 1.00 41.06 52 ILE B N 1
ATOM 698 C CA . ILE B 1 47 ? -13.649 -12.322 -95.064 1.00 43.57 52 ILE B CA 1
ATOM 699 C C . ILE B 1 47 ? -12.247 -12.386 -95.642 1.00 45.31 52 ILE B C 1
ATOM 700 O O . ILE B 1 47 ? -12.047 -12.039 -96.801 1.00 46.47 52 ILE B O 1
ATOM 705 N N . ALA B 1 48 ? -11.283 -12.840 -94.843 1.00 46.04 53 ALA B N 1
ATOM 706 C CA . ALA B 1 48 ? -9.913 -12.930 -95.316 1.00 46.12 53 ALA B CA 1
ATOM 707 C C . ALA B 1 48 ? -9.811 -13.976 -96.414 1.00 47.35 53 ALA B C 1
ATOM 708 O O . ALA B 1 48 ? -10.667 -14.899 -96.433 1.00 47.71 53 ALA B O 1
#

Radius of gyration: 31.95 Å; Cα contacts (8 Å, |Δi|>4): 13; chains: 2; bounding box: 20×14×113 Å

B-factor: mean 41.12, std 10.81, range [20.09, 65.48]

Solvent-accessible surface area: 8408 Å² total; per-residue (Å²): 183,172,69,22,124,54,76,20,63,85,43,104,58,98,115,84,102,98,134,74,118,103,96,69,75,46,73,114,94,89,31,177,100,86,95,102,52,56,170,82,88,120,152,164,124,125,101,65,22,49,87,31,78,63,116,103,111,103,147,104,85,136,117,72,83,81,26,92,114,85,95,39,174,89,87,88,104,50,56,163,86,72,82,118,101,149,130,153,120

Sequence (89 aa):
PKTVQDLTSVVQTLLQQMQDKFQTISDQIIGRIDDMSSRIDDLEVQDLTSVVQTLLQQMQDKFQTISDQIIGRIDDMSSRIDDLEKNIA

Organism: Homo sapiens (NCBI:txid9606)

InterPro domains:
  IPR009643 Heat shock factor binding 1 [PF06825] (10-60)
  IPR009643 Heat shock factor binding 1 [PTHR19424] (3-73)

CATH classification: 1.20.5.430

Foldseek 3Di:
DDDVVNVVVVVVVVVVVVVVVVVVVVVVVVVVVVVVVVVVVVVD/DVVVVVVVVVVVVVVVVVVVVVVVVVVVVVVVVVVVVVVVVVVVD